Protein AF-A0A7K1YS02-F1 (afdb_monomer_lite)

Secondary structure (DSSP, 8-state):
-HHHHHHHHHHHHHHHHHHHHHHHHHHHHH-S----STT--SEEEE-SSS-EEEETTT--EES-HHHHHTT--HHHHHHHHHHHHHTT-S----SS--------------

Structure (mmCIF, N/CA/C/O backbone):
data_AF-A0A7K1YS02-F1
#
_entry.id   AF-A0A7K1YS02-F1
#
loop_
_atom_site.group_PDB
_atom_site.id
_atom_site.type_symbol
_atom_site.label_atom_id
_atom_site.label_alt_id
_atom_site.label_comp_id
_atom_site.label_asym_id
_atom_site.label_entity_id
_atom_site.label_seq_id
_atom_site.pdbx_PDB_ins_code
_atom_site.Cartn_x
_atom_site.Cartn_y
_atom_site.Cartn_z
_atom_site.occupancy
_atom_site.B_iso_or_equiv
_atom_site.auth_seq_id
_atom_site.auth_comp_id
_atom_site.auth_asym_id
_atom_site.auth_atom_id
_atom_site.pdbx_PDB_model_num
ATOM 1 N N . GLN A 1 1 ? -40.214 -6.028 33.701 1.00 70.31 1 GLN A N 1
ATOM 2 C CA . GLN A 1 1 ? -40.019 -4.638 33.226 1.00 70.31 1 GLN A CA 1
ATOM 3 C C . GLN A 1 1 ? -38.671 -4.009 33.612 1.00 70.31 1 GLN A C 1
ATOM 5 O O . GLN A 1 1 ? -37.845 -3.859 32.721 1.00 70.31 1 GLN A O 1
ATOM 10 N N . ASN A 1 2 ? -38.371 -3.664 34.878 1.00 84.12 2 ASN A N 1
ATOM 11 C CA . ASN A 1 2 ? -37.076 -3.017 35.214 1.00 84.12 2 ASN A CA 1
ATOM 12 C C . ASN A 1 2 ? -35.854 -3.926 34.989 1.00 84.12 2 ASN A C 1
ATOM 14 O O . ASN A 1 2 ? -34.846 -3.488 34.440 1.00 84.12 2 ASN A O 1
ATOM 18 N N . LYS A 1 3 ? -35.967 -5.210 35.349 1.00 84.00 3 LYS A N 1
ATOM 19 C CA . LYS A 1 3 ? -34.909 -6.211 35.140 1.00 84.00 3 LYS A CA 1
ATOM 20 C C . LYS A 1 3 ? -34.622 -6.465 33.654 1.00 84.00 3 LYS A C 1
ATOM 22 O O . LYS A 1 3 ? -33.465 -6.560 33.266 1.00 84.00 3 LYS A O 1
ATOM 27 N N . GLU A 1 4 ? -35.655 -6.515 32.814 1.00 88.25 4 GLU A N 1
ATOM 28 C CA . GLU A 1 4 ? -35.501 -6.692 31.359 1.00 88.25 4 GLU A CA 1
ATOM 29 C C . GLU A 1 4 ? -34.829 -5.485 30.707 1.00 88.25 4 GLU A C 1
ATOM 31 O O . GLU A 1 4 ? -33.894 -5.661 29.932 1.00 88.25 4 GLU A O 1
ATOM 36 N N . ARG A 1 5 ? -35.231 -4.260 31.074 1.00 85.31 5 ARG A N 1
ATOM 37 C CA . ARG A 1 5 ? -34.560 -3.038 30.602 1.00 85.31 5 ARG A CA 1
ATOM 38 C C . ARG A 1 5 ? -33.091 -2.995 31.023 1.00 85.31 5 ARG A C 1
ATOM 40 O O . ARG A 1 5 ? -32.238 -2.665 30.205 1.00 85.31 5 ARG A O 1
ATOM 47 N N . ALA A 1 6 ? -32.781 -3.376 32.264 1.00 88.19 6 ALA A N 1
ATOM 48 C CA . ALA A 1 6 ? -31.402 -3.445 32.744 1.00 88.19 6 ALA A CA 1
ATOM 49 C C . ALA A 1 6 ? -30.562 -4.466 31.953 1.00 88.19 6 ALA A C 1
ATOM 51 O O . ALA A 1 6 ? -29.437 -4.155 31.564 1.00 88.19 6 ALA A O 1
ATOM 52 N N . MET A 1 7 ? -31.119 -5.644 31.647 1.00 90.88 7 MET A N 1
ATOM 53 C CA . MET A 1 7 ? -30.449 -6.663 30.826 1.00 90.88 7 MET A CA 1
ATOM 54 C C . MET A 1 7 ? -30.230 -6.202 29.379 1.00 90.88 7 MET A C 1
ATOM 56 O O . MET A 1 7 ? -29.153 -6.419 28.828 1.00 90.88 7 MET A O 1
ATOM 60 N N . GLN A 1 8 ? -31.201 -5.511 28.774 1.00 89.19 8 GLN A N 1
ATOM 61 C CA . GLN A 1 8 ? -31.055 -4.932 27.432 1.00 89.19 8 GLN A CA 1
ATOM 62 C C . GLN A 1 8 ? -29.950 -3.868 27.386 1.00 89.19 8 GLN A C 1
ATOM 64 O O . GLN A 1 8 ? -29.109 -3.877 26.487 1.00 89.19 8 GLN A O 1
ATOM 69 N N . MET A 1 9 ? -29.903 -2.979 28.383 1.00 88.81 9 MET A N 1
ATOM 70 C CA . MET A 1 9 ? -28.843 -1.973 28.493 1.00 88.81 9 MET A CA 1
ATOM 71 C C . MET A 1 9 ? -27.467 -2.608 28.724 1.00 88.81 9 MET A C 1
ATOM 73 O O . MET A 1 9 ? -26.474 -2.127 28.176 1.00 88.81 9 MET A O 1
ATOM 77 N N . LEU A 1 10 ? -27.394 -3.683 29.514 1.00 90.44 10 LEU A N 1
ATOM 78 C CA . LEU A 1 10 ? -26.154 -4.419 29.756 1.00 90.44 10 LEU A CA 1
ATOM 79 C C . LEU A 1 10 ? -25.631 -5.071 28.471 1.00 90.44 10 LEU A C 1
ATOM 81 O O . LEU A 1 10 ? -24.462 -4.893 28.135 1.00 90.44 10 LEU A O 1
ATOM 85 N N . ALA A 1 11 ? -26.499 -5.754 27.721 1.00 89.81 11 ALA A N 1
ATOM 86 C CA . ALA A 1 11 ? -26.145 -6.373 26.446 1.00 89.81 11 ALA A CA 1
ATOM 87 C C . ALA A 1 11 ? -25.652 -5.336 25.421 1.00 89.81 11 ALA A C 1
ATOM 89 O O . ALA A 1 11 ? -24.629 -5.545 24.771 1.00 89.81 11 ALA A O 1
ATOM 90 N N . ALA A 1 12 ? -26.315 -4.177 25.329 1.00 91.25 12 ALA A N 1
ATOM 91 C CA . ALA A 1 12 ? -25.888 -3.089 24.449 1.00 91.25 12 ALA A CA 1
ATOM 92 C C . ALA A 1 12 ? -24.501 -2.534 24.828 1.00 91.25 12 ALA A C 1
ATOM 94 O O . ALA A 1 12 ? -23.677 -2.257 23.955 1.00 91.25 12 ALA A O 1
ATOM 95 N N . LYS A 1 13 ? -24.214 -2.393 26.129 1.00 90.88 13 LYS A N 1
ATOM 96 C CA . LYS A 1 13 ? -22.898 -1.948 26.614 1.00 90.88 13 LYS A CA 1
ATOM 97 C C . LYS A 1 13 ? -21.800 -2.974 26.336 1.00 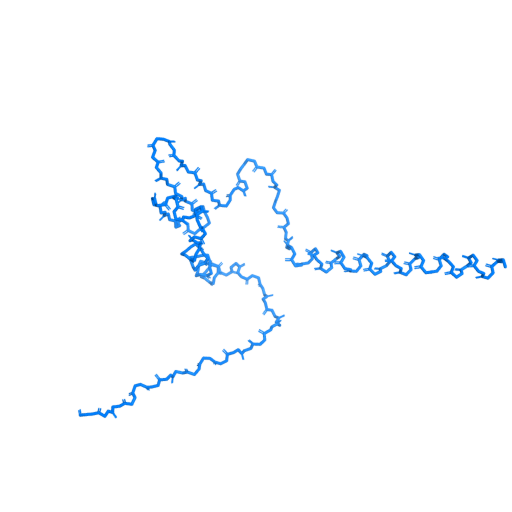90.88 13 LYS A C 1
ATOM 99 O O . LYS A 1 13 ? -20.729 -2.575 25.891 1.00 90.88 13 LYS A O 1
ATOM 104 N N . LEU A 1 14 ? -22.073 -4.262 26.551 1.00 92.44 14 LEU A N 1
ATOM 105 C CA . LEU A 1 14 ? -21.139 -5.351 26.245 1.00 92.44 14 LEU A CA 1
ATOM 106 C C . LEU A 1 14 ? -20.805 -5.397 24.752 1.00 92.44 14 LEU A C 1
ATOM 108 O O . LEU A 1 14 ? -19.634 -5.436 24.389 1.00 92.44 14 LEU A O 1
ATOM 112 N N . LEU A 1 15 ? -21.815 -5.285 23.886 1.00 93.44 15 LEU A N 1
ATOM 113 C CA . LEU A 1 15 ? -21.608 -5.229 22.440 1.00 93.44 15 LEU A CA 1
ATOM 114 C C . LEU A 1 15 ? -20.742 -4.029 22.029 1.00 93.44 15 LEU A C 1
ATOM 116 O O . LEU A 1 15 ? -19.865 -4.153 21.178 1.00 93.44 15 LEU A O 1
ATOM 120 N N . ASN A 1 16 ? -20.970 -2.862 22.633 1.00 91.25 16 ASN A N 1
ATOM 121 C CA . ASN A 1 16 ? -20.157 -1.677 22.366 1.00 91.25 16 ASN A CA 1
ATOM 122 C C . ASN A 1 16 ? -18.711 -1.838 22.847 1.00 91.25 16 ASN A C 1
ATOM 124 O O . ASN A 1 16 ? -17.803 -1.337 22.188 1.00 91.25 16 ASN A O 1
ATOM 128 N N . LEU A 1 17 ? -18.490 -2.518 23.973 1.00 94.06 17 LEU A N 1
ATOM 129 C CA . LEU A 1 17 ? -17.150 -2.806 24.479 1.00 94.06 17 LEU A CA 1
ATOM 130 C C . LEU A 1 17 ? -16.395 -3.744 23.534 1.00 94.06 17 LEU A C 1
ATOM 132 O O . LEU A 1 17 ? -15.256 -3.454 23.183 1.00 94.06 17 LEU A O 1
ATOM 136 N N . GLU A 1 18 ? -17.050 -4.798 23.054 1.00 92.50 18 GLU A N 1
ATOM 137 C CA . GLU A 1 18 ? -16.439 -5.740 22.114 1.00 92.50 18 GLU A CA 1
ATOM 138 C C . GLU A 1 18 ? -16.109 -5.075 20.772 1.00 92.50 18 GLU A C 1
ATOM 140 O O . GLU A 1 18 ? -15.010 -5.222 20.244 1.00 92.50 18 GLU A O 1
ATOM 145 N N . ARG A 1 19 ? -17.018 -4.241 20.253 1.00 91.75 19 ARG A N 1
ATOM 146 C CA . ARG A 1 19 ? -16.765 -3.443 19.042 1.00 91.75 19 ARG A CA 1
ATOM 147 C C . ARG A 1 19 ? -15.571 -2.507 19.196 1.00 91.75 19 ARG A C 1
ATOM 149 O O . ARG A 1 19 ? -14.811 -2.357 18.246 1.00 91.75 19 ARG A O 1
ATOM 156 N N . LYS A 1 20 ? -15.416 -1.874 20.364 1.00 91.50 20 LYS A N 1
ATOM 157 C CA . LYS A 1 20 ? -14.251 -1.027 20.655 1.00 91.50 20 LYS A CA 1
ATOM 158 C C . LYS A 1 20 ? -12.972 -1.849 20.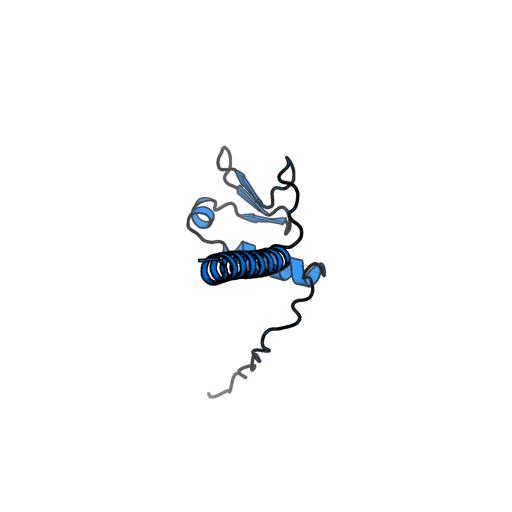675 1.00 91.50 20 LYS A C 1
ATOM 160 O O . LYS A 1 20 ? -12.035 -1.487 19.984 1.00 91.50 20 LYS A O 1
ATOM 165 N N . ARG A 1 21 ? -12.976 -2.990 21.367 1.00 89.44 21 ARG A N 1
ATOM 166 C CA . ARG A 1 21 ? -11.821 -3.890 21.424 1.00 89.44 21 ARG A CA 1
ATOM 167 C C . ARG A 1 21 ? -11.370 -4.337 20.032 1.00 89.44 21 ARG A C 1
ATOM 169 O O . ARG A 1 21 ? -10.190 -4.241 19.720 1.00 89.44 21 ARG A O 1
ATOM 176 N N . LEU A 1 22 ? -12.313 -4.748 19.185 1.00 87.25 22 LEU A N 1
ATOM 177 C CA . LEU A 1 22 ? -12.039 -5.108 17.791 1.00 87.25 22 LEU A CA 1
ATOM 178 C C . LEU A 1 22 ? -11.511 -3.916 16.983 1.00 87.25 22 LEU A C 1
ATOM 180 O O . LEU A 1 22 ? -10.590 -4.067 16.187 1.00 87.25 22 LEU A O 1
ATOM 184 N N . ALA A 1 23 ? -12.082 -2.725 17.174 1.00 86.50 23 ALA A N 1
ATOM 185 C CA . ALA A 1 23 ? -11.612 -1.520 16.499 1.00 86.50 23 ALA A CA 1
ATOM 186 C C . ALA A 1 23 ? -10.177 -1.156 16.910 1.00 86.50 23 ALA A C 1
ATOM 188 O O . ALA A 1 23 ? -9.385 -0.800 16.041 1.00 86.50 23 ALA A O 1
ATOM 189 N N . ASP A 1 24 ? -9.842 -1.293 18.194 1.00 86.56 24 ASP A N 1
ATOM 190 C CA . ASP A 1 24 ? -8.510 -1.027 18.739 1.00 86.56 24 ASP A CA 1
ATOM 191 C C . ASP A 1 24 ? -7.483 -2.053 18.229 1.00 86.56 24 ASP A C 1
ATOM 193 O O . ASP A 1 24 ? -6.384 -1.680 17.821 1.00 86.56 24 ASP A O 1
ATOM 197 N N .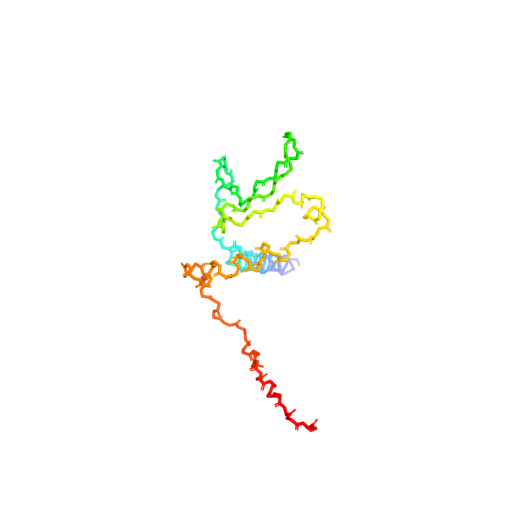 GLU A 1 25 ? -7.851 -3.335 18.160 1.00 85.25 25 GLU A N 1
ATOM 198 C CA . GLU A 1 25 ? -7.012 -4.396 17.587 1.00 85.25 25 GLU A CA 1
ATOM 199 C C . GLU A 1 25 ? -6.737 -4.153 16.095 1.00 85.25 25 GLU A C 1
ATOM 201 O O . GLU A 1 25 ? -5.588 -4.160 15.647 1.00 85.25 25 GLU A O 1
ATOM 206 N N . ILE A 1 26 ? -7.782 -3.832 15.326 1.00 82.75 26 ILE A N 1
ATOM 207 C CA . ILE A 1 26 ? -7.655 -3.472 13.910 1.00 82.75 26 ILE A CA 1
ATOM 208 C C . ILE A 1 26 ? -6.819 -2.196 13.745 1.00 82.75 26 ILE A C 1
ATOM 210 O O . ILE A 1 26 ? -6.053 -2.092 12.786 1.00 82.75 26 ILE A O 1
ATOM 214 N N . ALA A 1 27 ? -6.952 -1.218 14.643 1.00 79.50 27 ALA A N 1
ATOM 215 C CA . ALA A 1 27 ? -6.154 0.004 14.614 1.00 79.50 27 ALA A CA 1
ATOM 216 C C . ALA A 1 27 ? -4.666 -0.287 14.864 1.00 79.50 27 ALA A C 1
ATOM 218 O O . ALA A 1 27 ? -3.826 0.267 14.158 1.00 79.50 27 ALA A O 1
ATOM 219 N N . GLY A 1 28 ? -4.347 -1.203 15.784 1.00 76.88 28 GLY A N 1
ATOM 220 C CA . GLY A 1 28 ? -2.981 -1.679 16.012 1.00 76.88 28 GLY A CA 1
ATOM 221 C C . GLY A 1 28 ? -2.372 -2.335 14.770 1.00 76.88 28 GLY A C 1
ATOM 222 O O . GLY A 1 28 ? -1.248 -2.014 14.392 1.00 76.88 28 GLY A O 1
ATOM 223 N N . ILE A 1 29 ? -3.139 -3.182 14.074 1.00 77.19 29 ILE A N 1
ATOM 224 C CA . ILE A 1 29 ? -2.691 -3.852 12.838 1.00 77.19 29 ILE A CA 1
ATOM 225 C C . ILE A 1 29 ? -2.513 -2.855 11.685 1.00 77.19 29 ILE A C 1
ATOM 227 O O . ILE A 1 29 ? -1.574 -2.963 10.898 1.00 77.19 29 ILE A O 1
ATOM 231 N N . LYS A 1 30 ? -3.411 -1.870 11.567 1.00 67.12 30 LYS A N 1
ATOM 232 C CA . LYS A 1 30 ? -3.373 -0.856 10.500 1.00 67.12 30 LYS A CA 1
ATOM 233 C C . LYS A 1 30 ? -2.165 0.086 10.592 1.00 67.12 30 LYS A C 1
ATOM 235 O O . LYS A 1 30 ? -1.883 0.763 9.602 1.00 67.12 30 LYS A O 1
ATOM 240 N N . GLY A 1 31 ? -1.466 0.118 11.729 1.00 67.75 31 GLY A N 1
ATOM 241 C CA . GLY A 1 31 ? -0.302 0.971 11.964 1.00 67.75 31 GLY A CA 1
ATOM 242 C C . GLY A 1 31 ? -0.627 2.469 11.928 1.00 67.75 31 GLY A C 1
ATOM 243 O O . GLY A 1 31 ? -1.788 2.881 11.856 1.00 67.75 31 GLY A O 1
ATOM 244 N N . GLU A 1 32 ? 0.412 3.311 11.962 1.00 68.38 32 GLU A N 1
ATOM 245 C CA . GLU A 1 32 ? 0.247 4.759 11.798 1.00 68.38 32 GLU A CA 1
ATOM 246 C C . GLU A 1 32 ? -0.348 5.077 10.420 1.00 68.38 32 GLU A C 1
ATOM 248 O O . GLU A 1 32 ? 0.302 4.944 9.377 1.00 68.38 32 GLU A O 1
ATOM 253 N N . GLN A 1 33 ? -1.600 5.536 10.420 1.00 61.84 33 GLN A N 1
ATOM 254 C CA . GLN A 1 33 ? -2.257 6.078 9.237 1.00 61.84 33 GLN A CA 1
ATOM 255 C C . GLN A 1 33 ? -1.493 7.326 8.785 1.00 61.84 33 GLN A C 1
ATOM 257 O O . GLN A 1 33 ? -1.654 8.415 9.342 1.00 61.84 33 GLN A O 1
ATOM 262 N N . ARG A 1 34 ? -0.642 7.180 7.765 1.00 64.94 34 ARG A N 1
ATOM 263 C CA . ARG A 1 34 ? 0.007 8.333 7.134 1.00 64.94 34 ARG A CA 1
ATOM 264 C C . ARG A 1 34 ? -1.082 9.208 6.526 1.00 64.94 34 ARG A C 1
ATOM 266 O O . ARG A 1 34 ? -1.923 8.720 5.775 1.00 64.94 34 ARG A O 1
ATOM 273 N N . LYS A 1 35 ? -1.070 10.500 6.866 1.00 64.62 35 LYS A N 1
ATOM 274 C CA . LYS A 1 35 ? -2.029 11.483 6.345 1.00 64.62 35 LYS A CA 1
ATOM 275 C C . LYS A 1 35 ? -2.102 11.384 4.821 1.00 64.62 35 LYS A C 1
ATOM 277 O O . LYS A 1 35 ? -1.080 11.514 4.150 1.00 64.62 35 LYS A O 1
ATOM 282 N N . VAL A 1 36 ? -3.312 11.197 4.296 1.00 63.47 36 VAL A N 1
ATOM 283 C CA . VAL A 1 36 ? -3.595 11.205 2.857 1.00 63.47 36 VAL A CA 1
ATOM 284 C C . VAL A 1 36 ? -3.470 12.645 2.355 1.00 63.47 36 VAL A C 1
ATOM 286 O O . VAL A 1 36 ? -4.421 13.419 2.384 1.00 63.47 36 VAL A O 1
ATOM 289 N N . GLY A 1 37 ? -2.255 13.035 1.979 1.00 77.81 37 GLY A N 1
ATOM 290 C CA . GLY A 1 37 ? -1.932 14.334 1.386 1.00 77.81 37 GLY A CA 1
ATOM 291 C C . GLY A 1 37 ? -1.167 14.183 0.071 1.00 77.81 37 GLY A C 1
ATOM 292 O O . GLY A 1 37 ? -0.673 13.094 -0.243 1.00 77.81 37 GLY A O 1
ATOM 293 N N . PHE A 1 38 ? -1.038 15.279 -0.684 1.00 62.69 38 PHE A N 1
ATOM 294 C CA . PHE A 1 38 ? -0.131 15.370 -1.836 1.00 62.69 38 PHE A CA 1
ATOM 295 C C . PHE A 1 38 ? 1.297 15.035 -1.360 1.00 62.69 38 PHE A C 1
ATOM 297 O O . PHE A 1 38 ? 1.894 15.802 -0.614 1.00 62.69 38 PHE A O 1
ATOM 304 N N . GLY A 1 39 ? 1.807 13.850 -1.713 1.00 69.50 39 GLY A N 1
ATOM 305 C CA . GLY A 1 39 ? 3.107 13.330 -1.249 1.00 69.50 39 GLY A CA 1
ATOM 306 C C . GLY A 1 39 ? 3.042 12.048 -0.407 1.00 69.50 39 GLY A C 1
ATOM 307 O O . GLY A 1 39 ? 4.068 11.424 -0.168 1.00 69.50 39 GLY A O 1
ATOM 308 N N . SER A 1 40 ? 1.849 11.592 -0.012 1.00 75.50 40 SER A N 1
ATOM 309 C CA . SER A 1 40 ? 1.655 10.293 0.667 1.00 75.50 40 SER A CA 1
ATOM 310 C C . SER A 1 40 ? 1.581 9.088 -0.291 1.00 75.50 40 SER A C 1
ATOM 312 O O . SER A 1 40 ? 1.277 7.969 0.121 1.00 75.50 40 SER A O 1
ATOM 314 N N . GLN A 1 41 ? 1.860 9.306 -1.579 1.00 81.75 41 GLN A N 1
ATOM 315 C CA . GLN A 1 41 ? 1.788 8.292 -2.626 1.00 81.75 41 GLN A CA 1
ATOM 316 C C . GLN A 1 41 ? 2.942 7.290 -2.515 1.00 81.75 41 GLN A C 1
ATOM 318 O O . GLN A 1 41 ? 4.106 7.665 -2.440 1.00 81.75 41 GLN A O 1
ATOM 323 N N . ILE A 1 42 ? 2.625 5.996 -2.574 1.00 84.62 42 ILE A N 1
ATOM 324 C CA . ILE A 1 42 ? 3.638 4.930 -2.528 1.00 84.62 42 ILE A CA 1
ATOM 325 C C . ILE A 1 42 ? 4.174 4.548 -3.912 1.00 84.62 42 ILE A C 1
ATOM 327 O O . ILE A 1 42 ? 5.303 4.077 -4.025 1.00 84.62 42 ILE A O 1
ATOM 331 N N . ARG A 1 43 ? 3.377 4.737 -4.969 1.00 88.75 43 ARG A N 1
ATOM 332 C CA . ARG A 1 43 ? 3.711 4.308 -6.329 1.00 88.75 43 ARG A CA 1
ATOM 333 C C . ARG A 1 43 ? 3.059 5.204 -7.367 1.00 88.75 43 ARG A C 1
ATOM 335 O O . ARG A 1 43 ? 1.865 5.486 -7.269 1.00 88.75 43 ARG A O 1
ATOM 342 N N . SER A 1 44 ? 3.839 5.624 -8.352 1.00 88.69 44 SER A N 1
ATOM 343 C CA . SER A 1 44 ? 3.395 6.439 -9.481 1.00 88.69 44 SER A CA 1
ATOM 344 C C . SER A 1 44 ? 3.182 5.560 -10.707 1.00 88.69 44 SER A C 1
ATOM 346 O O . SER A 1 44 ? 4.070 4.793 -11.066 1.00 88.69 44 SER A O 1
ATOM 348 N N . TYR A 1 45 ? 2.011 5.689 -11.332 1.00 90.56 45 TYR A N 1
ATOM 349 C CA . TYR A 1 45 ? 1.652 5.033 -12.587 1.00 90.56 45 TYR A CA 1
ATOM 350 C C . TYR A 1 45 ? 1.492 6.116 -13.648 1.00 90.56 45 TYR A C 1
ATOM 352 O O . TYR A 1 45 ? 0.606 6.963 -13.535 1.00 90.56 45 TYR A O 1
ATOM 360 N N . VAL A 1 46 ? 2.363 6.113 -14.649 1.00 88.56 46 VAL A N 1
ATOM 361 C CA . VAL A 1 46 ? 2.279 7.004 -15.806 1.00 88.56 46 VAL A CA 1
ATOM 362 C C . VAL A 1 46 ? 1.957 6.133 -17.009 1.00 88.56 46 VAL A C 1
ATOM 364 O O . VAL A 1 46 ? 2.678 5.179 -17.279 1.00 88.56 46 VAL A O 1
ATOM 367 N N . MET A 1 47 ? 0.844 6.415 -17.686 1.00 88.50 47 MET A N 1
ATOM 368 C CA . MET A 1 47 ? 0.393 5.628 -18.843 1.00 88.50 47 MET A CA 1
ATOM 369 C C . MET A 1 47 ? 0.676 6.326 -20.176 1.00 88.50 47 MET A C 1
ATOM 371 O O . MET A 1 47 ? 0.724 5.665 -21.208 1.00 88.50 47 MET A O 1
ATOM 375 N N . GLN A 1 48 ? 0.826 7.653 -2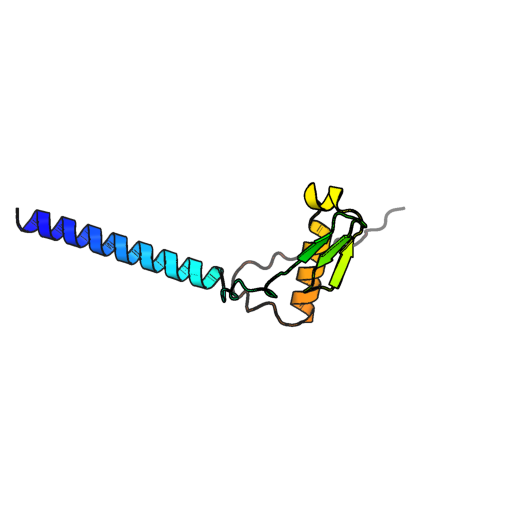0.165 1.00 84.94 48 GLN A N 1
ATOM 376 C CA . GLN A 1 48 ? 1.042 8.488 -21.346 1.00 84.94 48 GLN A CA 1
ATOM 377 C C . GLN A 1 48 ? 1.880 9.718 -20.961 1.00 84.94 48 GLN A C 1
ATOM 379 O O . GLN A 1 48 ? 1.660 10.268 -19.877 1.00 84.94 48 GLN A O 1
ATOM 384 N N . PRO A 1 49 ? 2.813 10.181 -21.816 1.00 82.62 49 PRO A N 1
ATOM 385 C CA . PRO A 1 49 ? 3.165 9.662 -23.150 1.00 82.62 49 PRO A CA 1
ATOM 386 C C . PRO A 1 49 ? 4.120 8.454 -23.127 1.00 82.62 49 PRO A C 1
ATOM 388 O O . PRO A 1 49 ? 4.335 7.815 -24.150 1.00 82.62 49 PRO A O 1
ATOM 391 N N . TYR A 1 50 ? 4.682 8.127 -21.964 1.00 84.94 50 TYR A N 1
ATOM 392 C CA . TYR A 1 50 ? 5.470 6.921 -21.721 1.00 84.94 50 TYR A CA 1
ATOM 393 C C . TYR A 1 50 ? 4.782 6.080 -20.646 1.00 84.94 50 TYR A C 1
ATOM 395 O O . TYR A 1 50 ? 4.178 6.616 -19.715 1.00 84.94 50 TYR A O 1
ATOM 403 N N . GLN A 1 51 ? 4.878 4.763 -20.784 1.00 89.25 51 GLN A N 1
ATOM 404 C CA . GLN A 1 51 ? 4.382 3.816 -19.797 1.00 89.25 51 GLN A CA 1
ATOM 405 C C . GLN A 1 51 ? 5.479 3.538 -18.766 1.00 89.25 51 GLN A C 1
ATOM 407 O O . GLN A 1 51 ? 6.575 3.103 -19.115 1.00 89.25 51 GLN A O 1
ATOM 412 N N . MET A 1 52 ? 5.210 3.849 -17.499 1.00 90.94 52 MET A N 1
ATOM 413 C CA . MET A 1 52 ? 6.140 3.601 -16.402 1.00 90.94 52 MET A CA 1
ATOM 414 C C . MET A 1 52 ? 5.401 3.460 -15.077 1.00 90.94 52 MET A C 1
ATOM 416 O O . MET A 1 52 ? 4.579 4.304 -14.706 1.00 90.94 52 MET A O 1
ATOM 420 N N . VAL A 1 53 ? 5.764 2.434 -14.315 1.00 91.06 53 VAL A N 1
ATOM 421 C CA . VAL A 1 53 ? 5.361 2.273 -12.921 1.00 91.06 53 VAL A CA 1
ATOM 422 C C . VAL A 1 53 ? 6.590 2.397 -12.037 1.00 91.06 53 VAL A C 1
ATOM 424 O O . VAL A 1 53 ? 7.548 1.656 -12.218 1.00 91.06 53 VAL A O 1
ATOM 427 N N . ARG A 1 54 ? 6.554 3.299 -11.052 1.00 91.00 54 ARG A N 1
ATOM 428 C CA . ARG A 1 54 ? 7.667 3.541 -10.122 1.00 91.00 54 ARG A CA 1
ATOM 429 C C . ARG A 1 54 ? 7.203 3.493 -8.673 1.00 91.00 54 ARG A C 1
ATOM 431 O O . ARG A 1 54 ? 6.365 4.299 -8.269 1.00 91.00 54 ARG A O 1
ATOM 438 N N . ASP A 1 55 ? 7.763 2.588 -7.872 1.00 91.75 55 ASP A N 1
ATOM 439 C CA . ASP A 1 55 ? 7.566 2.566 -6.416 1.00 91.75 55 ASP A CA 1
ATOM 440 C C . ASP A 1 55 ? 8.526 3.567 -5.761 1.00 91.75 55 ASP A C 1
ATOM 442 O O . ASP A 1 55 ? 9.747 3.472 -5.892 1.00 91.75 55 ASP A O 1
ATOM 446 N N . GLN A 1 56 ? 7.978 4.565 -5.065 1.00 87.62 56 GLN A N 1
ATOM 447 C CA . GLN A 1 56 ? 8.770 5.645 -4.471 1.00 87.62 56 GLN A CA 1
ATOM 448 C C . GLN A 1 56 ? 9.522 5.197 -3.211 1.00 87.62 56 GLN A C 1
ATOM 450 O O . GLN A 1 56 ? 10.494 5.840 -2.818 1.00 87.62 56 GLN A O 1
ATOM 455 N N . ARG A 1 57 ? 9.105 4.088 -2.582 1.00 86.25 57 ARG A N 1
ATOM 456 C CA . ARG A 1 57 ? 9.717 3.571 -1.348 1.00 86.25 57 ARG A CA 1
ATOM 457 C C . ARG A 1 57 ? 10.956 2.743 -1.659 1.00 86.25 57 ARG A C 1
ATOM 459 O O . ARG A 1 57 ? 11.997 2.936 -1.044 1.00 86.25 57 ARG A O 1
ATOM 466 N N . THR A 1 58 ? 10.839 1.840 -2.630 1.00 89.75 58 THR A N 1
ATOM 467 C CA . THR A 1 58 ? 11.903 0.889 -2.996 1.00 89.75 58 THR A CA 1
ATOM 468 C C . THR A 1 58 ? 12.738 1.352 -4.183 1.00 89.75 58 THR A C 1
ATOM 470 O O . THR A 1 58 ? 13.787 0.773 -4.447 1.00 89.75 58 THR A O 1
ATOM 473 N N . ARG A 1 59 ? 12.283 2.392 -4.897 1.00 88.38 59 ARG A N 1
ATOM 474 C CA . ARG A 1 59 ? 12.839 2.868 -6.174 1.00 88.38 59 ARG A CA 1
ATOM 475 C C . ARG A 1 59 ? 12.793 1.829 -7.299 1.00 88.38 59 ARG A C 1
ATOM 477 O O . ARG A 1 59 ? 13.432 2.041 -8.322 1.00 88.38 59 ARG A O 1
ATOM 484 N N . HIS A 1 60 ? 12.046 0.737 -7.130 1.00 90.44 60 HIS A N 1
ATOM 485 C CA . HIS A 1 60 ? 11.830 -0.242 -8.188 1.00 90.44 60 HIS A CA 1
ATOM 486 C C . HIS A 1 60 ? 10.898 0.336 -9.258 1.00 90.44 60 HIS A C 1
ATOM 488 O O . HIS A 1 60 ? 9.867 0.936 -8.930 1.00 90.44 60 HIS A O 1
ATOM 494 N N . GLU A 1 61 ? 11.258 0.153 -10.524 1.00 91.75 61 GLU A N 1
ATOM 495 C CA . GLU A 1 61 ? 10.507 0.657 -11.668 1.00 91.75 61 GLU A CA 1
ATOM 496 C C . GLU A 1 61 ? 10.365 -0.401 -12.762 1.00 91.75 61 GLU A C 1
ATOM 498 O O . GLU A 1 61 ? 11.242 -1.247 -12.937 1.00 91.75 61 GLU A O 1
ATOM 503 N N . THR A 1 62 ? 9.241 -0.363 -13.479 1.00 90.50 62 THR A N 1
ATOM 504 C CA . THR A 1 62 ? 8.977 -1.238 -14.626 1.00 90.50 62 THR A CA 1
ATOM 505 C C . THR A 1 62 ? 8.239 -0.476 -15.730 1.00 90.50 62 THR A C 1
ATOM 507 O O . THR A 1 62 ? 7.302 0.275 -15.433 1.00 90.50 62 THR A O 1
ATOM 510 N N . PRO A 1 63 ? 8.630 -0.661 -17.004 1.00 88.94 63 PRO A N 1
ATOM 511 C CA . PRO A 1 63 ? 7.939 -0.057 -18.139 1.00 88.94 63 PRO A CA 1
ATOM 512 C C . PRO A 1 63 ? 6.647 -0.799 -18.518 1.00 88.94 63 PRO A C 1
ATOM 514 O O . PRO A 1 63 ? 5.810 -0.241 -19.220 1.00 88.94 63 PRO A O 1
ATOM 517 N N . ASN A 1 64 ? 6.462 -2.046 -18.069 1.00 89.06 64 ASN A N 1
ATOM 518 C CA . ASN A 1 64 ? 5.309 -2.864 -18.444 1.00 89.06 64 ASN A CA 1
ATOM 519 C C . ASN A 1 64 ? 4.100 -2.560 -17.544 1.00 89.06 64 ASN A C 1
ATOM 521 O O . ASN A 1 64 ? 3.843 -3.269 -16.574 1.00 89.06 64 ASN A O 1
ATOM 525 N N . VAL A 1 65 ? 3.379 -1.475 -17.836 1.00 88.31 65 VAL A N 1
ATOM 526 C CA . VAL A 1 65 ? 2.223 -1.035 -17.032 1.00 88.31 65 VAL A CA 1
ATOM 527 C C . VAL A 1 65 ? 1.064 -2.030 -17.118 1.00 88.31 65 VAL A C 1
ATOM 529 O O . VAL A 1 65 ? 0.415 -2.292 -16.106 1.00 88.31 65 VAL A O 1
ATOM 532 N N . ASP A 1 66 ? 0.830 -2.610 -18.294 1.00 89.31 66 ASP A N 1
ATOM 533 C CA . ASP A 1 66 ? -0.308 -3.500 -18.534 1.00 89.31 66 ASP A CA 1
ATOM 534 C C . ASP A 1 66 ? -0.231 -4.773 -17.682 1.00 89.31 66 ASP A C 1
ATOM 536 O O . ASP A 1 66 ? -1.227 -5.161 -17.072 1.00 89.31 66 ASP A O 1
ATOM 540 N N . ALA A 1 67 ? 0.954 -5.380 -17.547 1.00 89.38 67 ALA A N 1
ATOM 541 C CA . ALA A 1 67 ? 1.144 -6.538 -16.669 1.00 89.38 67 ALA A CA 1
ATOM 542 C C . ALA A 1 67 ? 0.891 -6.193 -15.193 1.00 89.38 67 ALA A C 1
ATOM 544 O O . ALA A 1 67 ? 0.243 -6.953 -14.473 1.00 89.38 67 ALA A O 1
ATOM 545 N N . VAL A 1 68 ? 1.335 -5.013 -14.751 1.00 89.12 68 VAL A N 1
ATOM 546 C CA . VAL A 1 68 ? 1.157 -4.556 -13.365 1.00 89.12 68 VAL A CA 1
ATOM 547 C C . VAL A 1 68 ? -0.317 -4.307 -13.053 1.00 89.12 68 VAL A C 1
ATOM 549 O O . VAL A 1 68 ? -0.794 -4.687 -11.983 1.00 89.12 68 VAL A O 1
ATOM 552 N N . LEU A 1 69 ? -1.061 -3.703 -13.984 1.00 88.50 69 LEU A N 1
ATOM 553 C CA . LEU A 1 69 ? -2.514 -3.554 -13.867 1.00 88.50 69 LEU A CA 1
ATOM 554 C C . LEU A 1 69 ? -3.241 -4.903 -13.973 1.00 88.50 69 LEU A C 1
ATOM 556 O O . LEU A 1 69 ? -4.289 -5.076 -13.355 1.00 88.50 69 LEU A O 1
ATOM 560 N N . GLY A 1 70 ? -2.660 -5.859 -14.701 1.00 90.19 70 GLY A N 1
ATOM 561 C CA . GLY A 1 70 ? -3.103 -7.250 -14.790 1.00 90.19 70 GLY A CA 1
ATOM 562 C C . GLY A 1 70 ? -2.828 -8.096 -13.541 1.00 90.19 70 GLY A C 1
ATOM 563 O O . GLY A 1 70 ? -3.295 -9.230 -13.477 1.00 90.19 70 GLY A O 1
ATOM 564 N N . GLY A 1 71 ? -2.122 -7.556 -12.541 1.00 90.25 71 GLY A N 1
ATOM 565 C CA . GLY A 1 71 ? -1.880 -8.212 -11.254 1.00 90.25 71 GLY A CA 1
ATOM 566 C C . GLY A 1 71 ? -0.448 -8.695 -11.020 1.00 90.25 71 GLY A C 1
ATOM 567 O O . GLY A 1 71 ? -0.188 -9.252 -9.956 1.00 90.25 71 GLY A O 1
ATOM 568 N N . ASP A 1 72 ? 0.485 -8.447 -11.944 1.00 91.12 72 ASP A N 1
ATOM 569 C CA . ASP A 1 72 ? 1.913 -8.748 -11.764 1.00 91.12 72 ASP A CA 1
ATOM 570 C C . ASP A 1 72 ? 2.564 -7.773 -10.762 1.00 91.12 72 ASP A C 1
ATOM 572 O O . ASP A 1 72 ? 3.232 -6.793 -11.105 1.00 91.12 72 ASP A O 1
ATOM 576 N N . LEU A 1 73 ? 2.275 -7.991 -9.477 1.00 90.62 73 LEU A N 1
ATOM 577 C CA . LEU A 1 73 ? 2.747 -7.178 -8.356 1.00 90.62 73 LEU A CA 1
ATOM 578 C C . LEU A 1 73 ? 3.887 -7.841 -7.578 1.00 90.62 73 LEU A C 1
ATOM 580 O O . LEU A 1 73 ? 4.466 -7.199 -6.694 1.00 90.62 73 LEU A O 1
ATOM 584 N N . ASP A 1 74 ? 4.230 -9.086 -7.904 1.00 90.88 74 ASP A N 1
ATOM 585 C CA . ASP A 1 74 ? 5.253 -9.874 -7.213 1.00 90.88 74 ASP A CA 1
ATOM 586 C C . ASP A 1 74 ? 6.617 -9.161 -7.158 1.00 90.88 74 ASP A C 1
ATOM 588 O O . ASP A 1 74 ? 7.173 -9.046 -6.057 1.00 90.88 74 ASP A O 1
ATOM 592 N N . PRO A 1 75 ? 7.126 -8.545 -8.248 1.00 90.62 75 PRO A N 1
ATOM 593 C CA . PRO A 1 75 ? 8.398 -7.813 -8.209 1.00 90.62 75 PRO A CA 1
ATOM 594 C C . PRO A 1 75 ? 8.379 -6.619 -7.239 1.00 90.62 75 PRO A C 1
ATOM 596 O O . PRO A 1 75 ? 9.371 -6.290 -6.574 1.00 90.62 75 PRO A O 1
ATOM 599 N N . PHE A 1 76 ? 7.223 -5.969 -7.097 1.00 90.25 76 PHE A N 1
ATOM 600 C CA . PHE A 1 76 ? 7.053 -4.864 -6.159 1.00 90.25 76 PHE A CA 1
ATOM 601 C C . PHE A 1 76 ? 6.970 -5.336 -4.709 1.00 90.25 76 PHE A C 1
ATOM 603 O O . PHE A 1 76 ? 7.504 -4.675 -3.816 1.00 90.25 76 PHE A O 1
ATOM 610 N N . MET A 1 77 ? 6.302 -6.462 -4.461 1.00 90.06 77 MET A N 1
ATOM 611 C CA . MET A 1 77 ? 6.220 -7.047 -3.124 1.00 90.06 77 MET A CA 1
ATOM 612 C C . MET A 1 77 ? 7.595 -7.515 -2.658 1.00 90.06 77 MET A C 1
ATOM 614 O O . MET A 1 77 ? 8.027 -7.172 -1.557 1.00 90.06 77 MET A O 1
ATOM 618 N N . GLU A 1 78 ? 8.326 -8.220 -3.516 1.00 91.19 78 GLU A N 1
ATOM 619 C CA . GLU A 1 78 ? 9.655 -8.724 -3.196 1.00 91.19 78 GLU A CA 1
ATOM 620 C C . GLU A 1 78 ? 10.663 -7.585 -2.970 1.00 91.19 78 GLU A C 1
ATOM 622 O O . GLU A 1 78 ? 11.412 -7.600 -1.986 1.00 91.19 78 GLU A O 1
ATOM 627 N N . SER A 1 79 ? 10.648 -6.552 -3.825 1.00 90.56 79 SER A N 1
ATOM 628 C CA . SER A 1 79 ? 11.499 -5.369 -3.634 1.00 90.56 79 SER A CA 1
ATOM 629 C C . SER A 1 79 ? 11.170 -4.629 -2.336 1.00 90.56 79 SER A C 1
ATOM 631 O O . SER A 1 79 ? 12.087 -4.171 -1.650 1.00 90.56 79 SER A O 1
ATOM 633 N N . TRP A 1 80 ? 9.894 -4.563 -1.943 1.00 90.00 80 TRP A N 1
ATOM 634 C CA . TRP A 1 80 ? 9.491 -3.955 -0.676 1.00 90.00 80 TRP A CA 1
ATOM 635 C C . TRP A 1 80 ? 9.924 -4.776 0.533 1.00 90.00 80 TRP A C 1
ATOM 637 O O . TRP A 1 80 ? 10.477 -4.207 1.471 1.00 90.00 80 TRP A O 1
ATOM 647 N N . LEU A 1 81 ? 9.749 -6.097 0.508 1.00 90.44 81 LEU A N 1
ATOM 648 C CA . LEU A 1 81 ? 10.184 -6.969 1.599 1.00 90.44 81 LEU A CA 1
ATOM 649 C C . LEU A 1 81 ? 11.703 -6.909 1.787 1.00 90.44 81 LEU A C 1
ATOM 651 O O . LEU A 1 81 ? 12.179 -6.786 2.918 1.00 90.44 81 LEU A O 1
ATOM 655 N N . ARG A 1 82 ? 12.476 -6.927 0.693 1.00 90.00 82 ARG A N 1
ATOM 656 C CA . ARG A 1 82 ? 13.935 -6.748 0.751 1.00 90.00 82 ARG A CA 1
ATOM 657 C C . ARG A 1 82 ? 14.317 -5.385 1.318 1.00 90.00 82 ARG A C 1
ATOM 659 O O . ARG A 1 82 ? 15.129 -5.321 2.239 1.00 90.00 82 ARG A O 1
ATOM 666 N N . TRP A 1 83 ? 13.705 -4.313 0.820 1.00 89.94 83 TRP A N 1
ATOM 667 C CA . TRP A 1 83 ? 13.948 -2.960 1.316 1.00 89.94 83 TRP A CA 1
ATOM 668 C C . TRP A 1 83 ? 13.570 -2.804 2.794 1.00 89.94 83 TRP A C 1
ATOM 670 O O . TRP A 1 83 ? 14.333 -2.216 3.553 1.00 89.94 83 TRP A O 1
ATOM 680 N N . SER A 1 84 ? 12.439 -3.364 3.230 1.00 88.31 84 SER A N 1
ATOM 681 C CA . SER A 1 84 ? 11.959 -3.279 4.613 1.00 88.31 84 SER A CA 1
ATOM 682 C C . SER A 1 84 ? 12.870 -4.028 5.582 1.00 88.31 84 SER A C 1
ATOM 684 O O . SER A 1 84 ? 13.130 -3.533 6.678 1.00 88.31 84 SER A O 1
ATOM 686 N N . ARG A 1 85 ? 13.376 -5.201 5.176 1.00 87.50 85 ARG A N 1
ATOM 687 C CA . ARG A 1 85 ? 14.368 -5.965 5.948 1.00 87.50 85 ARG A CA 1
ATOM 688 C C . ARG A 1 85 ? 15.700 -5.223 6.038 1.00 87.50 85 ARG A C 1
ATOM 690 O O . ARG A 1 85 ? 16.286 -5.180 7.111 1.00 87.50 85 ARG A O 1
ATOM 697 N N . ALA A 1 86 ? 16.157 -4.623 4.938 1.00 84.44 86 ALA A N 1
ATOM 698 C CA . ALA A 1 86 ? 17.408 -3.867 4.907 1.00 84.44 86 ALA A CA 1
ATOM 699 C C . ALA A 1 86 ? 17.329 -2.535 5.676 1.00 84.44 86 ALA A C 1
ATOM 701 O O . ALA A 1 86 ? 18.284 -2.152 6.341 1.00 84.44 86 ALA A O 1
ATOM 702 N N . SER A 1 87 ? 16.192 -1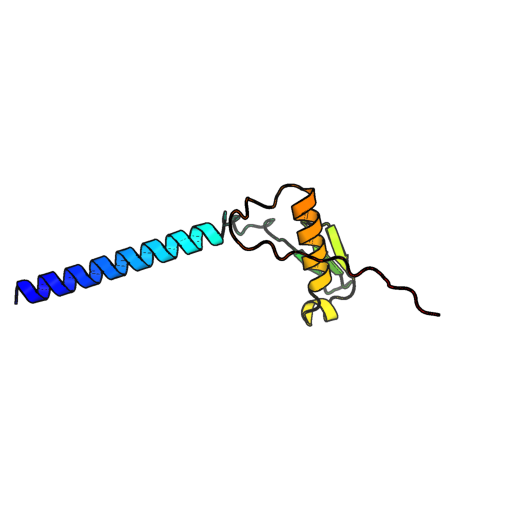.839 5.612 1.00 76.50 87 SER A N 1
ATOM 703 C CA . SER A 1 87 ? 16.011 -0.505 6.210 1.00 76.50 87 SER A CA 1
ATOM 704 C C . SER A 1 87 ? 15.620 -0.545 7.690 1.00 76.50 87 SER A C 1
ATOM 706 O O . SER A 1 87 ? 15.354 0.504 8.267 1.00 76.50 87 SER A O 1
ATOM 708 N N . GLY A 1 88 ? 15.500 -1.734 8.297 1.00 66.12 88 GLY A N 1
ATOM 709 C CA . GLY A 1 88 ? 15.031 -1.889 9.681 1.00 66.12 88 GLY A CA 1
ATOM 710 C C . GLY A 1 88 ? 13.594 -1.400 9.916 1.00 66.12 88 GLY A C 1
ATOM 711 O O . GLY A 1 88 ? 13.155 -1.305 11.055 1.00 66.12 88 GLY A O 1
ATOM 712 N N . ALA A 1 89 ? 12.852 -1.085 8.849 1.00 56.47 89 ALA A N 1
ATOM 713 C CA . ALA A 1 89 ? 11.501 -0.527 8.911 1.00 56.47 89 ALA A CA 1
ATOM 714 C C . ALA A 1 89 ? 10.423 -1.595 9.162 1.00 56.47 89 ALA A C 1
ATOM 716 O O . ALA A 1 89 ? 9.251 -1.261 9.340 1.00 56.47 89 ALA A O 1
ATOM 717 N N . ALA A 1 90 ? 10.810 -2.876 9.165 1.00 51.19 90 ALA A N 1
ATOM 718 C CA . ALA A 1 90 ? 9.959 -3.964 9.618 1.00 51.19 90 ALA A CA 1
ATOM 719 C C . ALA A 1 90 ? 9.800 -3.861 11.142 1.00 51.19 90 ALA A C 1
ATOM 721 O O . ALA A 1 90 ? 10.582 -4.432 11.900 1.00 51.19 90 ALA A O 1
ATOM 722 N N . GLY A 1 91 ? 8.799 -3.091 11.573 1.00 46.91 91 GLY A N 1
ATOM 723 C CA . GLY A 1 91 ? 8.320 -3.110 12.948 1.00 46.91 91 GLY A CA 1
ATOM 724 C C . GLY A 1 91 ? 8.080 -4.549 13.406 1.00 46.91 91 GLY A C 1
ATOM 725 O O . GLY A 1 9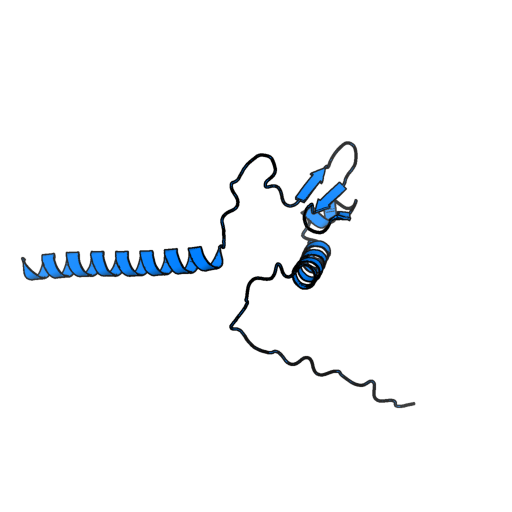1 ? 7.614 -5.390 12.636 1.00 46.91 91 GLY A O 1
ATOM 726 N N . SER A 1 92 ? 8.467 -4.806 14.649 1.00 38.94 92 SER A N 1
ATOM 727 C CA . SER A 1 92 ? 8.437 -6.067 15.380 1.00 38.94 92 SER A CA 1
ATOM 728 C C . SER A 1 92 ? 7.225 -6.938 15.036 1.00 38.94 92 SER A C 1
ATOM 730 O O . SER A 1 92 ? 6.133 -6.738 15.559 1.00 38.94 92 SER A O 1
ATOM 732 N N . ILE A 1 93 ? 7.423 -7.950 14.190 1.00 47.31 93 ILE A N 1
ATOM 733 C CA . ILE A 1 93 ? 6.515 -9.098 14.111 1.00 47.31 93 ILE A CA 1
ATOM 734 C C . ILE A 1 93 ? 6.926 -10.113 15.184 1.00 47.31 93 ILE A C 1
ATOM 736 O O . ILE A 1 93 ? 7.449 -11.187 14.895 1.00 47.31 93 ILE A O 1
ATOM 740 N N . GLU A 1 94 ? 6.733 -9.756 16.454 1.00 40.03 94 GLU A N 1
ATOM 741 C CA . GLU A 1 94 ? 6.732 -10.749 17.528 1.00 40.03 94 GLU A CA 1
ATOM 742 C C . GLU A 1 94 ? 5.414 -11.527 17.455 1.00 40.03 94 GLU A C 1
ATOM 744 O O . GLU A 1 94 ? 4.364 -11.045 17.867 1.00 40.03 94 GLU A O 1
ATOM 749 N N . GLY A 1 95 ? 5.477 -12.739 16.897 1.00 40.41 95 GLY A N 1
ATOM 750 C CA . GLY A 1 95 ? 4.409 -13.732 17.017 1.00 40.41 95 GLY A CA 1
ATOM 751 C C . GLY A 1 95 ? 3.790 -14.195 15.702 1.00 40.41 95 GLY A C 1
ATOM 752 O O . GLY A 1 95 ? 2.653 -13.852 15.412 1.00 40.41 95 GLY A O 1
ATOM 753 N N . ALA A 1 96 ? 4.500 -15.042 14.950 1.00 37.47 96 ALA A N 1
ATOM 754 C CA . ALA A 1 96 ? 3.910 -16.190 14.249 1.00 37.47 96 ALA A CA 1
ATOM 755 C C . ALA A 1 96 ? 5.007 -17.039 13.581 1.00 37.47 96 ALA A C 1
ATOM 757 O O . ALA A 1 96 ? 5.594 -16.634 12.585 1.00 37.47 96 ALA A O 1
ATOM 758 N N . GLY A 1 97 ? 5.242 -18.231 14.137 1.00 37.53 97 GLY A N 1
ATOM 759 C CA . GLY A 1 97 ? 5.659 -19.433 13.408 1.00 37.53 97 GLY A CA 1
ATOM 760 C C . GLY A 1 97 ? 6.941 -19.364 12.579 1.00 37.53 97 GLY A C 1
ATOM 761 O O . GLY A 1 97 ? 6.926 -19.063 11.389 1.00 37.53 97 GLY A O 1
ATOM 762 N N . THR A 1 98 ? 8.041 -19.816 13.172 1.00 38.84 98 THR A N 1
ATOM 763 C CA . THR A 1 98 ? 9.185 -20.376 12.451 1.00 38.84 98 THR A CA 1
ATOM 764 C C . THR A 1 98 ? 8.734 -21.529 11.542 1.00 38.84 98 THR A C 1
ATOM 766 O O . THR A 1 98 ? 8.595 -22.666 11.987 1.00 38.84 98 THR A O 1
ATOM 769 N N . VAL A 1 99 ? 8.547 -21.272 10.245 1.00 45.38 99 VAL A N 1
ATOM 770 C CA . VAL A 1 99 ? 8.645 -22.331 9.231 1.00 45.38 99 VAL A CA 1
ATOM 771 C C . VAL A 1 99 ? 10.121 -22.488 8.894 1.00 45.38 99 VAL A C 1
ATOM 773 O O . VAL A 1 99 ? 10.730 -21.659 8.217 1.00 45.38 99 VAL A O 1
ATOM 776 N N . ALA A 1 100 ? 10.704 -23.551 9.443 1.00 40.62 100 ALA A N 1
ATOM 777 C CA . ALA A 1 100 ? 12.031 -24.020 9.100 1.00 40.62 100 ALA A CA 1
ATOM 778 C C . ALA A 1 100 ? 12.100 -24.288 7.590 1.00 40.62 100 ALA A C 1
ATOM 780 O O . ALA A 1 100 ? 11.418 -25.162 7.060 1.00 40.62 100 ALA A O 1
ATOM 781 N N . THR A 1 101 ? 12.940 -23.531 6.894 1.00 45.62 101 THR A N 1
ATOM 782 C CA . THR A 1 101 ? 13.410 -23.893 5.560 1.00 45.62 101 THR A CA 1
ATOM 783 C C . THR A 1 101 ? 14.530 -24.914 5.739 1.00 45.62 101 THR A C 1
ATOM 785 O O . THR A 1 101 ? 15.643 -24.570 6.128 1.00 45.62 101 THR A O 1
ATOM 788 N N . SER A 1 102 ? 14.234 -26.192 5.498 1.00 43.47 102 SER A N 1
ATOM 789 C CA . SER A 1 102 ? 15.265 -27.224 5.359 1.00 43.47 102 SER A CA 1
ATOM 790 C C . SER A 1 102 ? 15.975 -27.052 4.009 1.00 43.47 102 SER A C 1
ATOM 792 O O . SER A 1 102 ? 15.297 -27.033 2.978 1.00 43.47 102 SER A O 1
ATOM 794 N N . PRO A 1 103 ? 17.315 -26.953 3.960 1.00 47.34 103 PRO A N 1
ATOM 795 C CA . PRO A 1 103 ? 18.038 -26.962 2.698 1.00 47.34 103 PRO A CA 1
ATOM 796 C C . PRO A 1 103 ? 18.068 -28.397 2.159 1.00 47.34 103 PRO A C 1
ATOM 798 O O . PRO A 1 103 ? 18.693 -29.284 2.741 1.00 47.34 103 PRO A O 1
ATOM 801 N N . LYS A 1 104 ? 17.380 -28.642 1.040 1.00 47.47 104 LYS A N 1
ATOM 802 C CA . LYS A 1 104 ? 17.534 -29.882 0.272 1.00 47.47 104 LYS A CA 1
ATOM 803 C C . LYS A 1 104 ? 18.932 -29.878 -0.350 1.00 47.47 104 LYS A C 1
ATOM 805 O O . LYS A 1 104 ? 19.182 -29.140 -1.300 1.00 47.47 104 LYS A O 1
ATOM 810 N N . ALA A 1 105 ? 19.839 -30.677 0.206 1.00 48.38 105 ALA A N 1
ATOM 811 C CA . ALA A 1 105 ? 21.127 -30.970 -0.408 1.00 48.38 105 ALA A CA 1
ATOM 812 C C . ALA A 1 105 ? 20.908 -31.625 -1.788 1.00 48.38 105 ALA A C 1
ATOM 814 O O . ALA A 1 105 ? 20.030 -32.488 -1.907 1.00 48.38 105 ALA A O 1
ATOM 815 N N . PRO A 1 106 ? 21.672 -31.263 -2.832 1.00 50.84 106 PRO A N 1
ATOM 816 C CA . PRO A 1 106 ? 21.716 -32.068 -4.041 1.00 50.84 106 PRO A CA 1
ATOM 817 C C . PRO A 1 106 ? 22.513 -33.342 -3.734 1.00 50.84 106 PRO A C 1
ATOM 819 O O . PRO A 1 106 ? 23.737 -33.317 -3.636 1.00 50.84 106 PRO A O 1
ATOM 822 N N . GLY A 1 107 ? 21.795 -34.447 -3.522 1.00 41.88 107 GLY A N 1
ATOM 823 C CA . GLY A 1 107 ? 22.369 -35.787 -3.591 1.00 41.88 107 GLY A CA 1
ATOM 824 C C . GLY A 1 107 ? 22.834 -36.046 -5.020 1.00 41.88 107 GLY A C 1
ATOM 825 O O . GLY A 1 107 ? 22.074 -35.826 -5.964 1.00 41.88 107 GLY A O 1
ATOM 826 N N . GLY A 1 108 ? 24.098 -36.434 -5.156 1.00 43.41 108 GLY A N 1
ATOM 827 C CA . GLY A 1 108 ? 24.630 -36.975 -6.395 1.00 43.41 108 GLY A CA 1
ATOM 828 C C . GLY A 1 108 ? 24.098 -38.381 -6.625 1.00 43.41 108 GLY A C 1
ATOM 829 O O . GLY A 1 108 ? 23.943 -39.124 -5.666 1.00 43.41 108 GLY A O 1
ATOM 830 N N . ASP A 1 109 ? 23.839 -38.687 -7.891 1.00 43.72 109 ASP A N 1
ATOM 831 C CA . ASP A 1 109 ? 23.839 -40.025 -8.478 1.00 43.72 109 ASP A CA 1
ATOM 832 C C . ASP A 1 109 ? 23.941 -39.845 -10.001 1.00 43.72 109 ASP A C 1
ATOM 834 O O . ASP A 1 109 ? 22.970 -39.444 -10.648 1.00 43.72 109 ASP A O 1
ATOM 838 N N . ALA A 1 110 ? 25.154 -40.049 -10.528 1.00 38.38 110 ALA A N 1
ATOM 839 C CA . ALA A 1 110 ? 25.503 -40.623 -11.837 1.00 38.38 110 ALA A CA 1
ATOM 840 C C . ALA A 1 110 ? 27.014 -40.472 -12.069 1.00 38.38 110 ALA A C 1
ATOM 842 O O . ALA A 1 110 ? 27.486 -39.316 -12.162 1.00 38.38 110 ALA A O 1
#

Foldseek 3Di:
DVVVVVVVVVVVVVVVVVVVVVVVVVDVVVPPDDDPDDPPDQWDADDPPFGKIAGPQLRDMDRCRVVVVVPPCVVVVVSVVVSCVVVVVPPDPPDDDDPDDDDDDPDDDD

Radius of gyration: 24.15 Å; chains: 1; bounding box: 66×56×58 Å

Sequence (110 aa):
QNKERAMQMLAAKLLNLERKRLADEIAGIKGEQRKVGFGSQIRSYVMQPYQMVRDQRTRHETPNVDAVLGGDLDPFMESWLRWSRASGAAGSIEGAGTVATSPKAPGGDA

pLDDT: mean 77.08, std 18.17, range [37.47, 94.06]